Protein AF-A0A9E6AR30-F1 (afdb_monomer)

Foldseek 3Di:
DADDDDPPDDDPDLVVVQVCVLVVNDDDDDPPVSDDPSDDDDDVVNRDHDDDDDDDDDDDDPDDDDPVVVVVVVVVQVVVQVVDPDHDDPPDPPDD

Radius of gyration: 18.06 Å; Cα contacts (8 Å, |Δi|>4): 37; chains: 1; bounding box: 43×30×47 Å

Structure (mmCIF, N/CA/C/O backbone):
data_AF-A0A9E6AR30-F1
#
_entry.id   AF-A0A9E6AR30-F1
#
loop_
_atom_site.group_PDB
_atom_site.id
_atom_site.type_symbol
_atom_site.label_atom_id
_atom_site.label_alt_id
_atom_site.label_comp_id
_atom_site.label_asym_id
_atom_site.label_entity_id
_atom_site.label_seq_id
_atom_site.pdbx_PDB_ins_code
_atom_site.Cartn_x
_atom_site.Cartn_y
_atom_site.Cartn_z
_atom_site.occupancy
_atom_site.B_iso_or_equiv
_atom_site.auth_seq_id
_atom_site.auth_comp_id
_atom_site.auth_asym_id
_atom_site.auth_atom_id
_atom_site.pdbx_PDB_model_num
ATOM 1 N N . MET A 1 1 ? -0.483 -3.060 -27.334 1.00 51.34 1 MET A N 1
ATOM 2 C CA . MET A 1 1 ? 0.494 -4.171 -27.289 1.00 51.34 1 MET A CA 1
ATOM 3 C C . MET A 1 1 ? 0.944 -4.334 -25.849 1.00 51.34 1 MET A C 1
ATOM 5 O O . MET A 1 1 ? 1.284 -3.329 -25.246 1.00 51.34 1 MET A O 1
ATOM 9 N N . GLY A 1 2 ? 0.881 -5.545 -25.291 1.00 72.06 2 GLY A N 1
ATOM 10 C CA . GLY A 1 2 ? 1.302 -5.829 -23.914 1.00 72.06 2 GLY A CA 1
ATOM 11 C C . GLY A 1 2 ? 2.581 -6.661 -23.890 1.00 72.06 2 GLY A C 1
ATOM 12 O O . GLY A 1 2 ? 2.766 -7.541 -24.734 1.00 72.06 2 GLY A O 1
ATOM 13 N N . ARG A 1 3 ? 3.472 -6.376 -22.938 1.00 82.19 3 ARG A N 1
ATOM 14 C CA . ARG A 1 3 ? 4.690 -7.161 -22.710 1.00 82.19 3 ARG A CA 1
ATOM 15 C C . ARG A 1 3 ? 4.308 -8.554 -22.201 1.00 82.19 3 ARG A C 1
ATOM 17 O O . ARG A 1 3 ? 3.484 -8.667 -21.301 1.00 82.19 3 ARG A O 1
ATOM 24 N N . GLN A 1 4 ? 4.898 -9.609 -22.762 1.00 89.50 4 GLN A N 1
ATOM 25 C CA . GLN A 1 4 ? 4.713 -10.966 -22.236 1.00 89.50 4 GLN A CA 1
ATOM 26 C C . GLN A 1 4 ? 5.270 -11.028 -20.809 1.00 89.50 4 GLN A C 1
ATOM 28 O O . GLN A 1 4 ? 6.394 -10.584 -20.565 1.00 89.50 4 GLN A O 1
ATOM 33 N N . TYR A 1 5 ? 4.496 -11.570 -19.872 1.00 89.88 5 TYR A N 1
ATOM 34 C CA . TYR A 1 5 ? 4.891 -11.703 -18.474 1.00 89.88 5 TYR A CA 1
ATOM 35 C C . TYR A 1 5 ? 4.559 -13.096 -17.942 1.00 89.88 5 TYR A C 1
ATOM 37 O O . TYR A 1 5 ? 3.716 -13.813 -18.475 1.00 89.88 5 TYR A O 1
ATOM 45 N N . ARG A 1 6 ? 5.233 -13.467 -16.853 1.00 94.38 6 ARG A N 1
ATOM 46 C CA . ARG A 1 6 ? 4.916 -14.646 -16.045 1.00 94.38 6 ARG A CA 1
ATOM 47 C C . ARG A 1 6 ? 4.855 -14.237 -14.583 1.00 94.38 6 ARG A C 1
ATOM 49 O O . ARG A 1 6 ? 5.551 -13.309 -14.174 1.00 94.38 6 ARG A O 1
ATOM 56 N N . ILE A 1 7 ? 4.093 -14.972 -13.783 1.00 93.25 7 ILE A N 1
ATOM 57 C CA . ILE A 1 7 ? 4.122 -14.802 -12.331 1.00 93.25 7 ILE A CA 1
ATOM 58 C C . ILE A 1 7 ? 5.476 -15.317 -11.830 1.00 93.25 7 ILE A C 1
ATOM 60 O O . ILE A 1 7 ? 5.808 -16.491 -11.99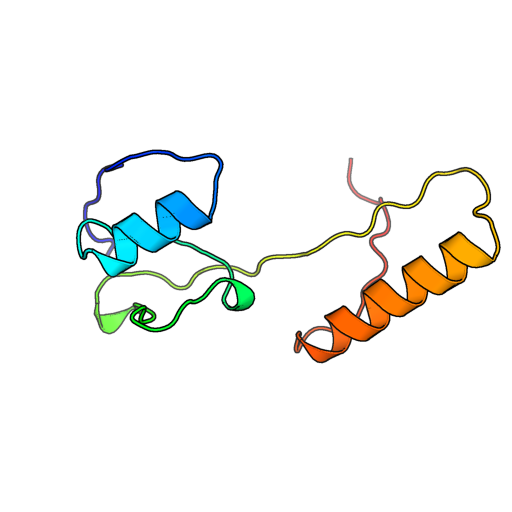9 1.00 93.25 7 ILE A O 1
ATOM 64 N N . ALA A 1 8 ? 6.291 -14.426 -11.262 1.00 91.62 8 ALA A N 1
ATOM 65 C CA . ALA A 1 8 ? 7.570 -14.803 -10.664 1.00 91.62 8 ALA A CA 1
ATOM 6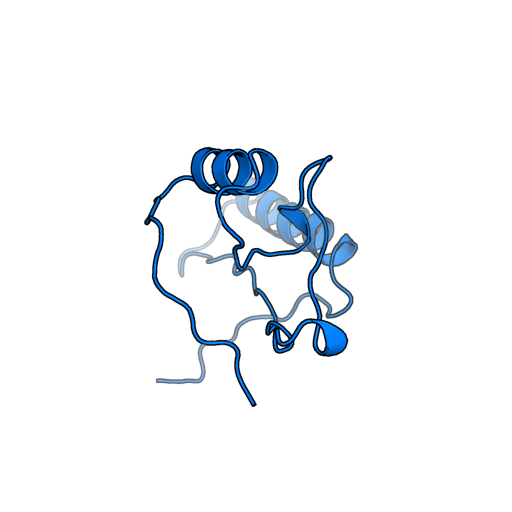6 C C . ALA A 1 8 ? 7.378 -15.453 -9.284 1.00 91.62 8 ALA A C 1
ATOM 68 O O . ALA A 1 8 ? 8.078 -16.408 -8.960 1.00 91.62 8 ALA A O 1
ATOM 69 N N . TYR A 1 9 ? 6.430 -14.936 -8.497 1.00 88.88 9 TYR A N 1
ATOM 70 C CA . TYR A 1 9 ? 6.107 -15.358 -7.134 1.00 88.88 9 TYR A CA 1
ATOM 71 C C . TYR A 1 9 ? 4.784 -14.701 -6.678 1.00 88.88 9 TYR A C 1
ATOM 73 O O . TYR A 1 9 ? 4.387 -13.677 -7.233 1.00 88.88 9 TYR A O 1
ATOM 81 N N . GLN A 1 10 ? 4.116 -15.265 -5.664 1.00 92.69 10 GLN A N 1
ATOM 82 C CA . GLN A 1 10 ? 2.904 -14.719 -5.042 1.00 92.69 10 GLN A CA 1
ATOM 83 C C . GLN A 1 10 ? 3.073 -14.626 -3.519 1.00 92.69 10 GLN A C 1
ATOM 85 O O . GLN A 1 10 ? 3.389 -15.616 -2.861 1.00 92.69 10 GLN A O 1
ATOM 90 N N . ALA A 1 11 ? 2.789 -13.451 -2.950 1.00 90.81 11 ALA A N 1
ATOM 91 C CA . ALA A 1 11 ? 2.849 -13.183 -1.512 1.00 90.81 11 ALA A CA 1
ATOM 92 C C . ALA A 1 11 ? 1.525 -12.621 -0.988 1.00 90.81 11 ALA A C 1
ATOM 94 O O . ALA A 1 11 ? 0.847 -11.866 -1.677 1.00 90.81 11 ALA A O 1
ATOM 95 N N . ARG A 1 12 ? 1.223 -12.898 0.286 1.00 91.81 12 ARG A N 1
ATOM 96 C CA . ARG A 1 12 ? 0.169 -12.209 1.061 1.00 91.81 12 ARG A CA 1
ATOM 97 C C . ARG A 1 12 ? 0.723 -11.123 1.990 1.00 91.81 12 ARG A C 1
ATOM 99 O O . ARG A 1 12 ? 0.071 -10.728 2.947 1.00 91.81 12 ARG A O 1
ATOM 106 N N . ASN A 1 13 ? 1.953 -10.679 1.745 1.00 91.00 13 ASN A N 1
ATOM 107 C CA . ASN A 1 13 ? 2.624 -9.667 2.550 1.00 91.00 13 ASN A CA 1
ATOM 108 C C . ASN A 1 13 ? 3.326 -8.661 1.635 1.00 91.00 13 ASN A C 1
ATOM 110 O O . ASN A 1 13 ? 4.212 -9.025 0.860 1.00 91.00 13 ASN A O 1
ATOM 114 N N . HIS A 1 14 ? 2.956 -7.390 1.781 1.00 91.75 14 HIS A N 1
ATOM 115 C CA . HIS A 1 14 ? 3.519 -6.291 1.009 1.00 91.75 14 HIS A CA 1
ATOM 116 C C . HIS A 1 14 ? 5.038 -6.143 1.189 1.00 91.75 14 HIS A C 1
ATOM 118 O O . HIS A 1 14 ? 5.738 -5.827 0.234 1.00 91.75 14 HIS A O 1
ATOM 124 N N . ALA A 1 15 ? 5.580 -6.424 2.379 1.00 93.50 15 ALA A N 1
ATOM 125 C CA . ALA A 1 15 ? 7.017 -6.332 2.626 1.00 93.50 15 ALA A CA 1
ATOM 126 C C . ALA A 1 15 ? 7.820 -7.294 1.740 1.00 93.50 15 ALA A C 1
ATOM 128 O O . ALA A 1 15 ? 8.861 -6.908 1.219 1.00 93.50 15 ALA A O 1
ATOM 129 N N . VAL A 1 16 ? 7.313 -8.512 1.518 1.00 94.06 16 VAL A N 1
ATOM 130 C CA . VAL A 1 16 ? 7.983 -9.503 0.664 1.00 94.06 16 VAL A CA 1
ATOM 131 C C . VAL A 1 16 ? 7.964 -9.044 -0.792 1.00 94.06 16 VAL A C 1
ATOM 133 O O . VAL A 1 16 ? 9.013 -9.017 -1.427 1.00 94.06 16 VAL A O 1
ATOM 136 N N . ILE A 1 17 ? 6.798 -8.609 -1.288 1.00 94.81 17 ILE A N 1
ATOM 137 C CA . ILE A 1 17 ? 6.647 -8.063 -2.647 1.00 94.81 17 ILE A CA 1
ATOM 138 C C . ILE A 1 17 ? 7.620 -6.895 -2.851 1.00 94.81 17 ILE A C 1
ATOM 140 O O . ILE A 1 17 ? 8.374 -6.869 -3.823 1.00 94.81 17 ILE A O 1
ATOM 144 N N . ALA A 1 18 ? 7.653 -5.964 -1.897 1.00 94.38 18 ALA A N 1
ATOM 145 C CA . ALA A 1 18 ? 8.505 -4.791 -1.960 1.00 94.38 18 ALA A CA 1
ATOM 146 C C . ALA A 1 18 ? 9.998 -5.145 -2.006 1.00 94.38 18 ALA A C 1
ATOM 148 O O . ALA A 1 18 ? 10.731 -4.618 -2.841 1.00 94.38 18 ALA A O 1
ATOM 149 N N . SER A 1 19 ? 10.448 -6.064 -1.149 1.00 94.56 19 SER A N 1
ATOM 150 C CA . SER A 1 19 ? 11.836 -6.532 -1.142 1.00 94.56 19 SER A CA 1
ATOM 151 C C . SER A 1 19 ? 12.231 -7.211 -2.455 1.00 94.56 19 SER A C 1
ATOM 153 O O . SER A 1 19 ? 13.340 -6.988 -2.932 1.00 94.56 19 SER A O 1
ATOM 155 N N . 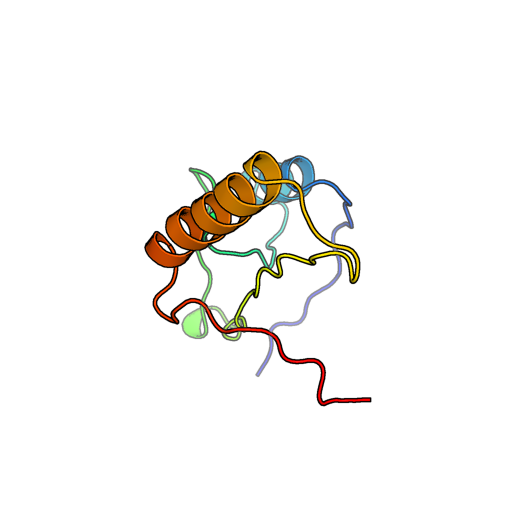THR A 1 20 ? 11.339 -7.990 -3.075 1.00 95.06 20 THR A N 1
ATOM 156 C CA . THR A 1 20 ? 11.596 -8.619 -4.382 1.00 95.06 20 THR A CA 1
ATOM 157 C C . THR A 1 20 ? 11.793 -7.582 -5.491 1.00 95.06 20 THR A C 1
ATOM 159 O O . THR A 1 20 ? 12.690 -7.738 -6.320 1.00 95.06 20 THR A O 1
ATOM 162 N N . VAL A 1 21 ? 10.994 -6.511 -5.490 1.00 95.69 21 VAL A N 1
ATOM 163 C CA . VAL A 1 21 ? 11.120 -5.413 -6.463 1.00 95.69 21 VAL A CA 1
ATOM 164 C C . VAL A 1 21 ? 12.409 -4.625 -6.240 1.00 95.69 21 VAL A C 1
ATOM 166 O O . VAL A 1 21 ? 13.153 -4.400 -7.188 1.00 95.69 21 VAL A O 1
ATOM 169 N N . ILE A 1 22 ? 12.719 -4.262 -4.990 1.00 96.19 22 ILE A N 1
ATOM 170 C CA . ILE A 1 22 ? 13.952 -3.532 -4.643 1.00 96.19 22 ILE A CA 1
ATOM 171 C C . ILE A 1 22 ? 15.204 -4.345 -5.008 1.00 96.19 22 ILE A C 1
ATOM 173 O O . ILE A 1 22 ? 16.193 -3.782 -5.466 1.00 96.19 22 ILE A O 1
ATOM 177 N N . ALA A 1 23 ? 15.157 -5.671 -4.866 1.00 95.69 23 ALA A N 1
ATOM 178 C CA . ALA A 1 23 ? 16.238 -6.563 -5.282 1.00 95.69 23 ALA A CA 1
ATOM 179 C C . ALA A 1 23 ? 16.374 -6.710 -6.815 1.00 95.69 23 ALA A C 1
ATOM 181 O O . ALA A 1 23 ? 17.254 -7.432 -7.278 1.00 95.69 23 ALA A O 1
ATOM 182 N N . GLY A 1 24 ? 15.505 -6.074 -7.610 1.00 94.81 24 GLY A N 1
ATOM 183 C CA . GLY A 1 24 ? 15.525 -6.148 -9.073 1.00 94.81 24 GLY A CA 1
ATOM 184 C C . GLY A 1 24 ? 15.058 -7.492 -9.640 1.00 94.81 24 GLY A C 1
ATOM 1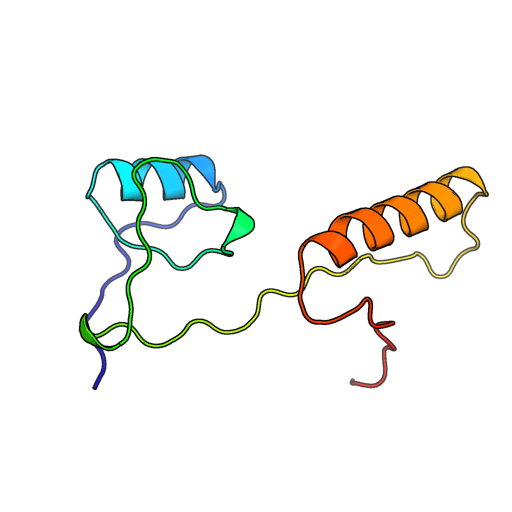85 O O . GLY A 1 24 ? 15.328 -7.795 -10.799 1.00 94.81 24 GLY A O 1
ATOM 186 N N . LEU A 1 25 ? 14.370 -8.314 -8.840 1.00 95.25 25 LEU A N 1
ATOM 187 C CA . LEU A 1 25 ? 13.961 -9.667 -9.236 1.00 95.25 25 LEU A CA 1
ATOM 188 C C . LEU A 1 25 ? 12.622 -9.694 -9.986 1.00 95.25 25 LEU A C 1
ATOM 190 O O . LEU A 1 25 ? 12.354 -10.639 -10.730 1.00 95.25 25 LEU A O 1
ATOM 194 N N . ALA A 1 26 ? 11.762 -8.698 -9.762 1.00 95.12 26 ALA A N 1
ATOM 195 C CA . ALA A 1 26 ? 10.434 -8.614 -10.361 1.00 95.12 26 ALA A CA 1
ATOM 196 C C . ALA A 1 26 ? 9.913 -7.168 -10.407 1.00 95.12 26 ALA A C 1
ATOM 198 O O . ALA A 1 26 ? 10.479 -6.261 -9.801 1.00 95.12 26 ALA A O 1
ATOM 199 N N . VAL A 1 27 ? 8.787 -6.988 -11.095 1.00 94.31 27 VAL A N 1
ATOM 200 C CA . VAL A 1 27 ? 7.953 -5.778 -11.071 1.00 94.31 27 VAL A CA 1
ATOM 201 C C . VAL A 1 27 ? 6.581 -6.146 -10.500 1.00 94.31 27 VAL A C 1
ATOM 203 O O . VAL A 1 27 ? 6.194 -7.315 -10.547 1.00 94.31 27 VAL A O 1
ATOM 2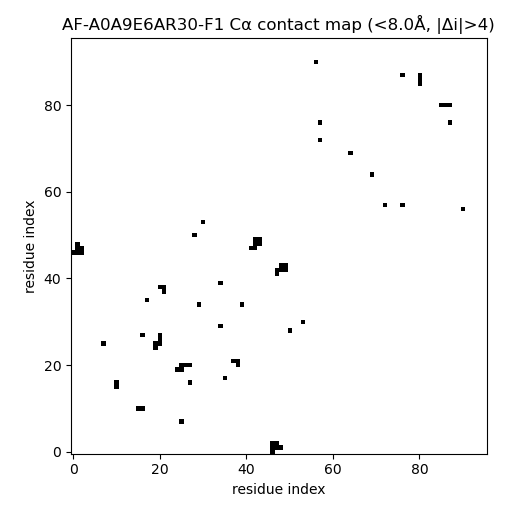06 N N . THR A 1 28 ? 5.844 -5.180 -9.953 1.00 94.50 28 THR A N 1
ATOM 207 C CA . THR A 1 28 ? 4.527 -5.415 -9.339 1.00 94.50 28 THR A CA 1
ATOM 208 C C . THR A 1 28 ? 3.570 -4.264 -9.631 1.00 94.50 28 THR A C 1
ATOM 210 O O . THR A 1 28 ? 4.012 -3.143 -9.871 1.00 94.50 28 THR A O 1
ATOM 213 N N . ALA A 1 29 ? 2.268 -4.532 -9.542 1.00 92.62 29 ALA A N 1
ATOM 214 C CA . ALA A 1 29 ? 1.247 -3.501 -9.385 1.00 92.62 29 ALA A CA 1
ATOM 215 C C . ALA A 1 29 ? 0.974 -3.297 -7.886 1.00 92.62 29 ALA A C 1
ATOM 217 O O . ALA A 1 29 ? 0.749 -4.275 -7.171 1.00 92.62 29 ALA A O 1
ATOM 218 N N . ILE A 1 30 ? 1.032 -2.053 -7.413 1.00 91.50 30 ILE A N 1
ATOM 219 C CA . ILE A 1 30 ? 0.700 -1.635 -6.041 1.00 91.50 30 ILE A CA 1
ATOM 220 C C . ILE A 1 30 ? 0.107 -0.224 -6.071 1.00 91.50 30 ILE A C 1
ATOM 222 O O . ILE A 1 30 ? 0.355 0.524 -7.014 1.00 91.50 30 ILE A O 1
ATOM 226 N N . ALA A 1 31 ? -0.640 0.145 -5.029 1.00 89.56 31 ALA A N 1
ATOM 227 C CA . ALA A 1 31 ? -1.049 1.530 -4.820 1.00 89.56 31 ALA A CA 1
ATOM 228 C C . ALA A 1 31 ? 0.178 2.431 -4.605 1.00 89.56 31 ALA A C 1
ATOM 230 O O . ALA A 1 31 ? 1.173 2.005 -4.013 1.00 89.56 31 ALA A O 1
ATOM 231 N N . GLU A 1 32 ? 0.087 3.689 -5.037 1.00 87.12 32 GLU A N 1
ATOM 232 C CA . GLU A 1 32 ? 1.187 4.658 -4.951 1.00 87.12 32 GLU A CA 1
ATOM 233 C C . GLU A 1 32 ? 1.662 4.886 -3.507 1.00 87.12 32 GLU A C 1
ATOM 235 O O . GLU A 1 32 ? 2.862 4.954 -3.246 1.00 87.12 32 GLU A O 1
ATOM 240 N N . SER A 1 33 ? 0.736 4.868 -2.542 1.00 86.62 33 SER A N 1
ATOM 241 C CA . SER A 1 33 ? 1.035 4.946 -1.104 1.00 86.62 33 SER A CA 1
ATOM 242 C C . SER A 1 33 ? 1.908 3.794 -0.581 1.00 86.62 33 SER A C 1
ATOM 244 O O . SER A 1 33 ? 2.473 3.889 0.508 1.00 86.62 33 SER A O 1
ATOM 246 N N . GLY A 1 34 ? 2.035 2.703 -1.342 1.00 89.56 34 GLY A N 1
ATOM 247 C CA . GLY A 1 34 ? 2.894 1.560 -1.039 1.00 89.56 34 GLY A CA 1
ATOM 248 C C . GLY A 1 34 ? 4.328 1.681 -1.563 1.00 89.56 34 GLY A C 1
ATOM 249 O O . GLY A 1 34 ? 5.152 0.817 -1.247 1.00 89.56 34 GLY A O 1
ATOM 250 N N . LEU A 1 35 ? 4.657 2.712 -2.351 1.00 91.62 35 LEU A N 1
ATOM 251 C CA . LEU A 1 35 ? 6.002 2.880 -2.900 1.00 91.62 35 LEU A CA 1
ATOM 252 C C . LEU A 1 35 ? 7.042 3.044 -1.788 1.00 91.62 35 LEU A C 1
ATOM 254 O O . LEU A 1 35 ? 6.851 3.756 -0.802 1.00 91.62 35 LEU A O 1
ATOM 258 N N . ARG A 1 36 ? 8.182 2.373 -1.961 1.00 93.44 36 ARG A N 1
ATOM 259 C CA . ARG A 1 36 ? 9.327 2.463 -1.050 1.00 93.44 36 ARG A CA 1
ATOM 260 C C . ARG A 1 36 ? 10.523 3.103 -1.749 1.00 93.44 36 ARG A C 1
ATOM 262 O O . ARG A 1 36 ? 10.660 2.951 -2.964 1.00 93.44 36 ARG A O 1
ATOM 269 N N . PRO A 1 37 ? 11.435 3.750 -1.001 1.00 94.12 37 PRO A N 1
ATOM 270 C CA . PRO A 1 37 ? 12.702 4.207 -1.557 1.00 94.12 37 PRO A CA 1
ATOM 271 C C . PRO A 1 37 ? 13.425 3.087 -2.318 1.00 94.12 37 PRO A C 1
ATOM 273 O O . PRO A 1 37 ? 13.487 1.949 -1.851 1.00 94.12 37 PRO A O 1
ATOM 276 N N . GLY A 1 38 ? 13.952 3.414 -3.498 1.00 93.19 38 GLY A N 1
ATOM 277 C CA . GLY A 1 38 ? 14.582 2.452 -4.410 1.00 93.19 38 GLY A CA 1
ATOM 278 C C . GLY A 1 38 ? 13.628 1.816 -5.427 1.00 93.19 38 GLY A C 1
ATOM 279 O O . GLY A 1 38 ? 14.093 1.164 -6.357 1.00 93.19 38 GLY A O 1
ATOM 280 N N . MET A 1 39 ? 12.316 2.026 -5.300 1.00 95.56 39 MET A N 1
ATOM 281 C CA . MET A 1 39 ? 11.353 1.696 -6.352 1.00 95.56 39 MET A CA 1
ATOM 282 C C . MET A 1 39 ? 11.208 2.844 -7.351 1.00 95.56 39 MET A C 1
ATOM 284 O O . MET A 1 39 ? 11.468 4.004 -7.031 1.00 95.56 39 MET A O 1
ATOM 288 N N . ARG A 1 40 ? 10.735 2.517 -8.556 1.00 93.88 40 ARG A N 1
ATOM 289 C CA . ARG A 1 40 ? 10.295 3.490 -9.559 1.00 93.88 40 ARG A CA 1
ATOM 290 C C . ARG A 1 40 ? 9.021 3.006 -10.241 1.00 93.88 40 ARG A C 1
ATOM 292 O O . ARG A 1 40 ? 8.826 1.799 -10.388 1.00 93.88 40 ARG 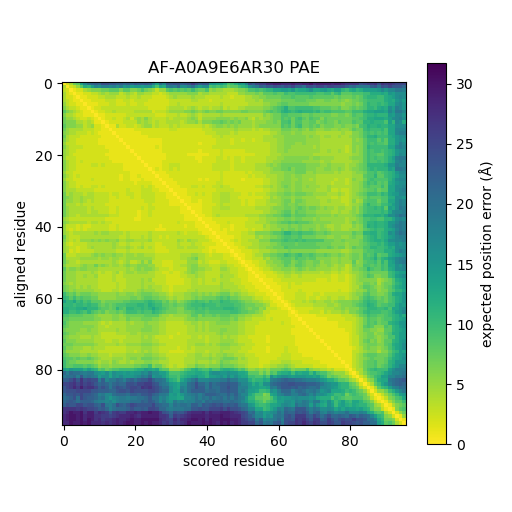A O 1
ATOM 299 N N . THR A 1 41 ? 8.205 3.945 -10.698 1.00 93.31 41 THR A N 1
ATOM 300 C CA . THR A 1 41 ? 7.014 3.662 -11.504 1.00 93.31 41 THR A CA 1
ATOM 301 C C . THR A 1 41 ? 7.413 3.304 -12.938 1.00 93.31 41 THR A C 1
ATOM 303 O O . THR A 1 41 ? 8.396 3.836 -13.460 1.00 93.31 41 THR A O 1
ATOM 306 N N . LEU A 1 42 ? 6.666 2.381 -13.551 1.00 93.25 42 LEU A N 1
ATOM 307 C CA . LEU A 1 42 ? 6.806 1.973 -14.952 1.00 93.25 42 LEU A CA 1
ATOM 308 C C . LEU A 1 42 ? 5.565 2.418 -15.726 1.00 93.25 42 LEU A C 1
ATOM 310 O O . LEU A 1 42 ? 4.463 2.322 -15.189 1.00 93.25 42 LEU A O 1
ATOM 314 N N . GLY A 1 43 ? 5.738 2.872 -16.968 1.00 90.69 43 GLY A N 1
ATOM 315 C CA . GLY A 1 43 ? 4.643 3.426 -17.774 1.00 90.69 43 GLY A CA 1
ATOM 316 C C . GLY A 1 43 ? 4.499 2.834 -19.183 1.00 90.69 43 GLY A C 1
ATOM 317 O O . GLY A 1 43 ? 5.221 1.895 -19.547 1.00 90.69 43 GLY A O 1
ATOM 318 N N . PRO A 1 44 ? 3.590 3.406 -19.999 1.00 89.44 44 PRO A N 1
ATOM 319 C CA . PRO A 1 44 ? 3.292 2.942 -21.359 1.00 89.44 44 PRO A CA 1
ATOM 320 C C . PRO A 1 44 ? 4.508 2.872 -22.282 1.00 89.44 44 PRO A C 1
ATOM 322 O O . PRO A 1 44 ? 4.637 1.911 -23.042 1.00 89.44 44 PRO A O 1
ATOM 325 N N . ASP A 1 45 ? 5.442 3.818 -22.153 1.00 90.00 45 ASP A N 1
ATOM 326 C CA . ASP A 1 45 ? 6.689 3.858 -22.932 1.00 90.00 45 ASP A CA 1
ATOM 327 C C . ASP A 1 45 ? 7.591 2.637 -22.683 1.00 90.00 45 ASP A C 1
ATOM 329 O O . ASP A 1 45 ? 8.416 2.267 -23.517 1.00 90.00 45 ASP A O 1
ATOM 333 N N . GLU A 1 46 ? 7.408 1.960 -21.547 1.00 90.88 46 GLU A N 1
ATOM 334 C CA . GLU A 1 46 ? 8.140 0.751 -21.159 1.00 90.88 46 GLU A CA 1
ATOM 335 C C . GLU A 1 46 ? 7.340 -0.542 -21.419 1.00 90.88 46 GLU A C 1
ATOM 337 O O . GLU A 1 46 ? 7.777 -1.649 -21.066 1.00 90.88 46 GLU A O 1
ATOM 342 N N . GLY A 1 47 ? 6.173 -0.412 -22.058 1.00 90.75 47 GLY A N 1
ATOM 343 C CA . GLY A 1 47 ? 5.266 -1.507 -22.393 1.00 90.75 47 GLY A CA 1
ATOM 344 C C . GLY A 1 47 ? 4.338 -1.936 -21.253 1.00 90.75 47 GLY A C 1
ATOM 345 O O . GLY A 1 47 ? 3.791 -3.042 -21.319 1.00 90.75 47 GLY A O 1
ATOM 346 N N . PHE A 1 48 ? 4.168 -1.097 -20.223 1.00 90.50 48 PHE A N 1
ATOM 3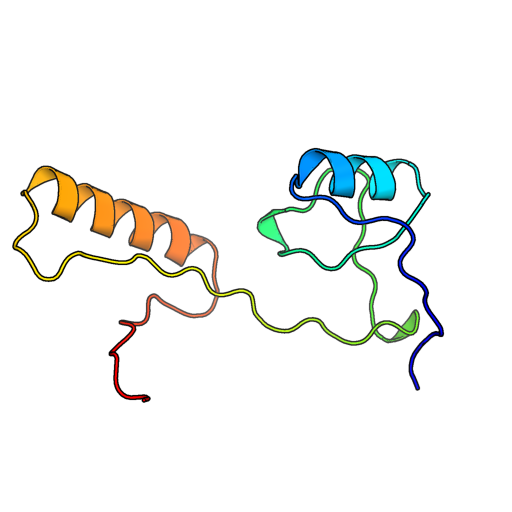47 C CA . PHE A 1 48 ? 3.247 -1.325 -19.107 1.00 90.50 48 PHE A CA 1
ATOM 348 C C . PHE A 1 48 ? 2.037 -0.395 -19.225 1.00 90.50 48 PHE A C 1
ATOM 350 O O . PHE A 1 48 ? 2.191 0.814 -19.340 1.00 90.50 48 PHE A O 1
ATOM 357 N N . GLY A 1 49 ? 0.828 -0.958 -19.223 1.00 87.94 49 GLY A N 1
ATOM 358 C CA . GLY A 1 49 ? -0.395 -0.153 -19.230 1.00 87.94 49 GLY A CA 1
ATOM 359 C C . GLY A 1 49 ? -0.567 0.643 -17.935 1.00 87.94 49 GLY A C 1
ATOM 360 O O . GLY A 1 49 ? 0.044 0.316 -16.916 1.00 87.94 49 GLY A O 1
ATOM 361 N N . GLU A 1 50 ? -1.420 1.664 -17.976 1.00 87.00 50 GLU A N 1
ATOM 362 C CA . GLU A 1 50 ? -1.803 2.396 -16.769 1.00 87.00 50 GLU A CA 1
ATOM 363 C C . GLU A 1 50 ? -2.557 1.486 -15.795 1.00 87.00 50 GLU A C 1
ATOM 365 O O . GLU A 1 50 ? -3.361 0.636 -16.195 1.00 87.00 50 GLU A O 1
ATOM 370 N N . LEU A 1 51 ? -2.272 1.657 -14.504 1.00 88.12 51 LEU A N 1
ATOM 371 C CA . LEU A 1 51 ? -3.004 0.984 -13.440 1.00 88.12 51 LEU A CA 1
ATOM 372 C C . LEU A 1 51 ? -4.289 1.762 -13.139 1.00 88.12 51 LEU A C 1
ATOM 374 O O . LEU A 1 51 ? -4.307 2.989 -13.190 1.00 88.12 51 LEU A O 1
ATOM 378 N N . GLY A 1 52 ? -5.359 1.035 -12.815 1.00 87.88 52 GLY A N 1
ATOM 379 C CA . GLY A 1 52 ? -6.607 1.638 -12.347 1.00 87.88 52 GLY A CA 1
ATOM 380 C C . GLY A 1 52 ? -6.481 2.256 -10.951 1.00 87.88 52 GLY A C 1
ATOM 381 O O . GLY A 1 52 ? -5.426 2.216 -10.314 1.00 87.88 52 GLY A O 1
ATOM 382 N N . THR A 1 53 ? -7.587 2.802 -10.451 1.00 86.19 53 THR A N 1
ATOM 383 C CA . THR A 1 53 ? -7.662 3.343 -9.091 1.00 86.19 53 THR A CA 1
ATOM 384 C C . THR A 1 53 ? -7.690 2.227 -8.046 1.00 86.19 53 THR A C 1
ATOM 386 O O . THR A 1 53 ? -8.131 1.108 -8.305 1.00 86.19 53 THR A O 1
ATOM 389 N N . SER A 1 54 ? -7.176 2.526 -6.852 1.00 84.19 54 SER A N 1
ATOM 390 C CA . SER A 1 54 ? -7.286 1.659 -5.676 1.00 84.19 54 SER A CA 1
ATOM 391 C C . SER A 1 54 ? -8.160 2.350 -4.643 1.00 84.19 54 SER A C 1
ATOM 393 O O . SER A 1 54 ? -7.734 3.331 -4.035 1.00 84.19 54 SER A O 1
ATOM 395 N N . ASP A 1 55 ? -9.366 1.830 -4.454 1.00 85.81 55 ASP A N 1
ATOM 396 C CA . ASP A 1 55 ? -10.342 2.401 -3.533 1.00 85.81 55 ASP A CA 1
ATOM 397 C C . ASP A 1 55 ? -10.206 1.785 -2.136 1.00 85.81 55 ASP A C 1
ATOM 399 O O . ASP A 1 55 ? -9.974 0.583 -1.976 1.00 85.81 55 ASP A O 1
ATOM 403 N N . ILE A 1 56 ? -10.350 2.622 -1.107 1.00 85.94 56 ILE A N 1
ATOM 404 C CA . ILE A 1 56 ? -10.356 2.201 0.297 1.00 85.94 56 ILE A CA 1
ATOM 405 C C . ILE A 1 56 ? -11.763 2.408 0.841 1.00 85.94 56 ILE A C 1
ATOM 407 O O . ILE A 1 56 ? -12.281 3.523 0.821 1.00 85.94 56 ILE A O 1
ATOM 411 N N . LEU A 1 57 ? -12.358 1.338 1.368 1.00 88.62 57 LEU A N 1
ATOM 412 C CA . LEU A 1 57 ? -13.698 1.371 1.940 1.00 88.62 57 LEU A CA 1
ATOM 413 C C . LEU A 1 57 ? -13.654 1.204 3.460 1.00 88.62 57 LEU A C 1
ATOM 415 O O . LEU A 1 57 ? -13.026 0.281 3.981 1.00 88.62 57 LEU A O 1
ATOM 419 N N . LEU A 1 58 ? -14.376 2.076 4.165 1.00 89.75 58 LEU A N 1
ATOM 420 C CA . LEU A 1 58 ? -14.626 1.943 5.595 1.00 89.75 58 LEU A CA 1
ATOM 421 C C . LEU A 1 58 ? -16.025 1.365 5.822 1.00 89.75 58 LEU A C 1
ATOM 423 O O . LEU A 1 58 ? -17.026 2.072 5.717 1.00 89.75 58 LEU A O 1
ATOM 427 N N . LEU A 1 59 ? -16.084 0.077 6.157 1.00 90.81 59 LEU A N 1
ATOM 428 C CA . LEU A 1 59 ? -17.338 -0.606 6.462 1.00 90.81 59 LEU A CA 1
ATOM 429 C C . LEU A 1 59 ? -17.819 -0.240 7.868 1.00 90.81 59 LEU A C 1
ATOM 431 O O . LEU A 1 59 ? -17.089 -0.394 8.850 1.00 90.81 59 LEU A O 1
ATOM 435 N N . LYS A 1 60 ? -19.067 0.220 7.960 1.00 88.00 60 LYS A N 1
ATOM 436 C CA . LYS A 1 60 ? -19.750 0.493 9.227 1.00 88.00 60 LYS A CA 1
ATOM 437 C C . LYS A 1 60 ? -20.800 -0.592 9.480 1.00 88.00 60 LYS A C 1
ATOM 439 O O . LYS A 1 60 ? -21.453 -1.027 8.533 1.00 88.00 60 LYS A O 1
ATOM 444 N N . PRO A 1 61 ? -20.965 -1.052 10.730 1.00 89.44 61 PRO A N 1
ATOM 445 C CA . PRO A 1 61 ?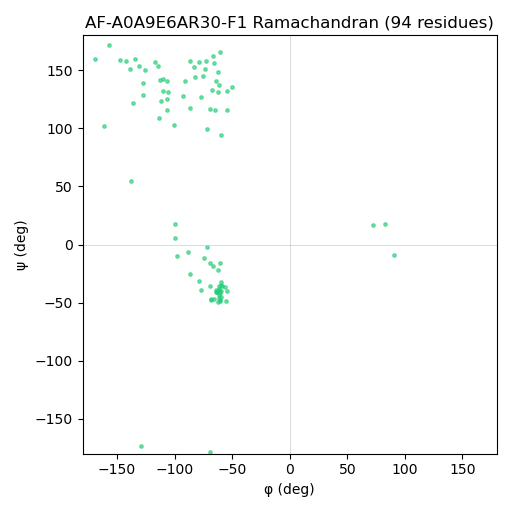 -22.023 -1.994 11.056 1.00 89.44 61 PRO A CA 1
ATOM 446 C C . PRO A 1 61 ? -23.395 -1.336 10.867 1.00 89.44 61 PRO A C 1
ATOM 448 O O . PRO A 1 61 ? -23.534 -0.121 10.980 1.00 89.44 61 PRO A O 1
ATOM 451 N N . GLN A 1 62 ? -24.424 -2.154 10.643 1.00 88.88 62 GLN A N 1
ATOM 452 C CA . GLN A 1 62 ? -25.814 -1.678 10.578 1.00 88.88 62 GLN A CA 1
ATOM 453 C C . GLN A 1 62 ? -26.348 -1.214 11.946 1.00 88.88 62 GLN A C 1
ATOM 455 O O . GLN A 1 62 ? -27.375 -0.548 12.032 1.00 88.88 62 GLN A O 1
ATOM 460 N N . THR A 1 63 ? -25.663 -1.577 13.031 1.00 93.00 63 THR A N 1
ATOM 461 C CA . THR A 1 63 ? -25.979 -1.137 14.390 1.00 93.00 63 THR A CA 1
ATOM 462 C C . THR A 1 63 ? -25.372 0.231 14.685 1.00 93.00 63 THR A C 1
ATOM 464 O O . THR A 1 63 ? -24.305 0.561 14.167 1.00 93.00 63 THR A O 1
ATOM 467 N N . ALA A 1 64 ? -25.992 0.981 15.599 1.00 91.44 64 ALA A N 1
ATOM 468 C CA . ALA A 1 64 ? -25.449 2.252 16.069 1.00 91.44 64 ALA A CA 1
ATOM 469 C C . ALA A 1 64 ? -24.012 2.093 16.595 1.00 91.44 64 ALA A C 1
ATOM 471 O O . ALA A 1 64 ? -23.710 1.185 17.376 1.00 91.44 64 ALA A O 1
ATOM 472 N N . LEU A 1 65 ? -23.132 2.988 16.151 1.00 93.31 65 LEU A N 1
ATOM 473 C CA . LEU A 1 65 ? -21.769 3.093 16.651 1.00 93.31 65 LEU A CA 1
ATOM 474 C C . LEU A 1 65 ? -21.756 3.830 17.996 1.00 93.31 65 LEU A C 1
ATOM 476 O O . LEU A 1 65 ? -22.661 4.593 18.327 1.00 93.31 65 LEU A O 1
ATOM 480 N N . SER A 1 66 ? -20.707 3.608 18.788 1.00 96.25 66 SER A N 1
ATOM 481 C CA . SER A 1 66 ? -20.426 4.483 19.926 1.00 96.25 66 SER A CA 1
ATOM 482 C C . SER A 1 66 ? -19.897 5.832 19.435 1.00 96.25 66 SER A C 1
ATOM 484 O O . SER A 1 66 ? -19.297 5.913 18.362 1.00 96.25 66 SER A O 1
ATOM 486 N N . SER A 1 67 ? -20.021 6.877 20.255 1.00 96.38 67 SER A N 1
ATOM 487 C CA . SER A 1 67 ? -19.486 8.208 19.930 1.00 96.38 67 SER A CA 1
ATOM 488 C C . SER A 1 67 ? -17.991 8.181 19.584 1.00 96.38 67 SER A C 1
ATOM 490 O O . SER A 1 67 ? -17.551 8.827 18.638 1.00 96.38 67 SER A O 1
ATOM 492 N N . ALA A 1 68 ? -17.200 7.380 20.302 1.00 97.25 68 ALA A N 1
ATOM 493 C CA . ALA A 1 68 ? -15.778 7.207 20.017 1.00 97.25 68 ALA A CA 1
ATOM 494 C C . ALA A 1 68 ? -15.526 6.554 18.646 1.00 97.25 68 ALA A C 1
ATOM 496 O O . ALA A 1 68 ? -14.629 6.977 17.918 1.00 97.25 68 ALA A O 1
ATOM 497 N N . ALA A 1 69 ? -16.319 5.543 18.278 1.00 95.62 69 ALA A N 1
ATOM 498 C CA . ALA A 1 69 ? -16.196 4.880 16.983 1.00 95.62 69 ALA A CA 1
ATOM 499 C C . ALA A 1 69 ? -16.632 5.794 15.825 1.00 95.62 69 ALA A C 1
ATOM 501 O O . ALA A 1 69 ? -16.007 5.770 14.766 1.00 95.62 69 ALA A O 1
ATOM 502 N N . GLU A 1 70 ? -17.647 6.637 16.027 1.00 94.88 70 GLU A N 1
ATOM 503 C CA . GLU A 1 70 ? -18.050 7.649 15.046 1.00 94.88 70 GLU A CA 1
ATOM 504 C C . GLU A 1 70 ? -16.930 8.659 14.789 1.00 94.88 70 GLU A C 1
ATOM 506 O O . GLU A 1 70 ? -16.546 8.856 13.634 1.00 94.88 70 GLU A O 1
ATOM 511 N N . ILE A 1 71 ? -16.346 9.217 15.854 1.00 96.19 71 ILE A N 1
ATOM 512 C CA . ILE A 1 71 ? -15.229 10.168 15.763 1.00 96.19 71 ILE A CA 1
ATOM 513 C C . ILE A 1 71 ? -14.030 9.531 15.056 1.00 96.19 71 ILE A C 1
ATOM 515 O O . ILE A 1 71 ? -13.452 10.139 14.157 1.00 96.19 71 ILE A O 1
ATOM 519 N N . LEU A 1 72 ? -13.675 8.291 15.412 1.00 95.44 72 LEU A N 1
ATOM 520 C CA . LEU A 1 72 ? -12.593 7.570 14.743 1.00 95.44 72 LEU A CA 1
ATOM 521 C C . LEU A 1 72 ? -12.895 7.361 13.256 1.00 95.44 72 LEU A C 1
ATOM 523 O O . LEU A 1 72 ? -12.017 7.562 12.422 1.00 95.44 72 LEU A O 1
ATOM 527 N N . SER A 1 73 ? -14.131 6.982 12.918 1.00 93.88 73 SER A N 1
ATOM 528 C CA . SER A 1 73 ? -14.526 6.780 11.524 1.00 93.88 73 SER A CA 1
ATOM 529 C C . SER A 1 73 ? -14.378 8.060 10.703 1.00 93.88 73 SER A C 1
ATOM 531 O O . SER A 1 73 ? -13.847 8.013 9.597 1.00 93.88 73 SER A O 1
ATOM 533 N N . GLN A 1 74 ? -14.774 9.203 11.271 1.00 91.62 74 GLN A N 1
ATOM 534 C CA . GLN A 1 74 ? -14.636 10.500 10.624 1.00 91.62 74 GLN A CA 1
ATOM 535 C C . GLN A 1 74 ? -13.162 10.871 10.454 1.00 91.62 74 GLN A C 1
ATOM 537 O O . GLN A 1 74 ? -12.736 11.201 9.353 1.00 91.62 74 GLN A O 1
ATOM 542 N N . HIS A 1 75 ? -12.359 10.706 11.507 1.00 92.88 75 HIS A N 1
ATOM 543 C CA . HIS A 1 75 ? -10.927 10.987 11.464 1.00 92.88 75 HIS A CA 1
ATOM 544 C C . HIS A 1 75 ? -10.189 10.145 10.408 1.00 92.88 75 HIS A C 1
ATOM 546 O O . HIS A 1 75 ? -9.300 10.654 9.722 1.00 92.88 75 HIS A O 1
ATOM 552 N N . ILE A 1 76 ? -10.536 8.858 10.264 1.00 92.00 76 ILE A N 1
ATOM 553 C CA . ILE A 1 76 ? -9.977 7.984 9.220 1.00 92.00 76 ILE A CA 1
ATOM 554 C C . ILE A 1 76 ? -10.313 8.539 7.832 1.00 92.00 76 ILE A C 1
ATOM 556 O O . ILE A 1 76 ? -9.413 8.674 7.004 1.00 92.00 76 ILE A O 1
ATOM 560 N N . CYS A 1 77 ? -11.580 8.888 7.590 1.00 89.19 77 CYS A N 1
ATOM 561 C CA . CYS A 1 77 ? -12.010 9.459 6.316 1.00 89.19 77 CYS A CA 1
ATOM 562 C C . CYS A 1 77 ? -11.283 10.775 6.009 1.00 89.19 77 CYS A C 1
ATOM 564 O O . CYS A 1 77 ? -10.738 10.917 4.918 1.00 89.19 77 CYS A O 1
ATOM 566 N N . ASP A 1 78 ? -11.207 11.697 6.969 1.00 88.12 78 ASP A N 1
ATOM 567 C CA . ASP A 1 78 ? -10.561 13.004 6.790 1.00 88.12 78 ASP A CA 1
ATOM 568 C C . ASP A 1 78 ? -9.056 12.860 6.493 1.00 88.12 78 ASP A C 1
ATOM 570 O O . ASP A 1 78 ? -8.509 13.517 5.601 1.00 88.12 78 ASP A O 1
ATOM 574 N N . SER A 1 79 ? -8.386 11.940 7.196 1.00 86.69 79 SER A N 1
ATOM 575 C CA . SER A 1 79 ? -6.961 11.654 6.990 1.00 86.69 79 SER A CA 1
ATOM 576 C C . SER A 1 79 ? -6.689 11.089 5.593 1.00 86.69 79 SER A C 1
ATOM 578 O O . SER A 1 79 ? -5.694 11.447 4.965 1.00 86.69 79 SER A O 1
ATOM 580 N N . LEU A 1 80 ? -7.574 10.223 5.089 1.00 84.19 80 LEU A N 1
ATOM 581 C CA . LEU A 1 80 ? -7.443 9.614 3.763 1.00 84.19 80 LEU A CA 1
ATOM 582 C C . LEU A 1 80 ? -7.862 10.562 2.632 1.00 84.19 80 LEU A C 1
ATOM 584 O O . LEU A 1 80 ? -7.256 10.522 1.565 1.00 84.19 80 LEU A O 1
ATOM 588 N N . ALA A 1 81 ? -8.825 11.458 2.862 1.00 76.06 81 ALA A N 1
ATOM 589 C CA . ALA A 1 81 ? -9.232 12.477 1.889 1.00 76.06 81 ALA A CA 1
ATOM 590 C C . ALA A 1 81 ? -8.083 13.414 1.508 1.00 76.06 81 ALA A C 1
ATOM 592 O O . ALA A 1 81 ? -7.989 13.865 0.372 1.00 76.06 81 ALA A O 1
ATOM 593 N N . THR A 1 82 ? -7.172 13.666 2.448 1.00 63.03 82 THR A N 1
ATOM 594 C CA . THR A 1 82 ? -5.973 14.480 2.208 1.00 63.03 82 THR A CA 1
ATOM 595 C C . THR A 1 82 ? -4.999 13.808 1.223 1.00 63.03 82 THR A C 1
ATOM 597 O O . THR A 1 82 ? -4.153 14.481 0.640 1.00 63.03 82 THR A O 1
ATOM 600 N N . LEU A 1 83 ? -5.116 12.490 1.008 1.00 64.25 83 LEU A N 1
ATOM 601 C CA . LEU A 1 83 ? -4.219 11.699 0.159 1.00 64.25 83 LEU A CA 1
ATOM 602 C C . LEU A 1 83 ? -4.756 11.454 -1.265 1.00 64.25 83 LEU A C 1
ATOM 604 O O . LEU A 1 83 ? -4.002 10.958 -2.098 1.00 64.25 83 LEU A O 1
ATOM 608 N N . GLY A 1 84 ? -6.025 11.769 -1.560 1.00 57.59 84 GLY A N 1
ATOM 609 C CA . GLY A 1 84 ? -6.674 11.450 -2.838 1.00 57.59 84 GLY A CA 1
ATOM 610 C C . GLY A 1 84 ? -7.327 12.660 -3.512 1.00 57.59 84 GLY A C 1
ATOM 611 O O . GLY A 1 84 ? -7.976 13.473 -2.867 1.00 57.59 84 GLY A O 1
ATOM 612 N N . THR A 1 85 ? -7.194 12.772 -4.837 1.00 52.25 85 THR A N 1
ATOM 613 C CA . THR A 1 85 ? -7.825 13.837 -5.650 1.00 52.25 85 THR A CA 1
ATOM 614 C C . THR A 1 85 ? -9.339 13.636 -5.837 1.00 52.25 85 THR A C 1
ATOM 616 O O . THR A 1 85 ? -10.037 14.558 -6.252 1.00 52.25 85 THR A O 1
ATOM 619 N N . ASN A 1 86 ? -9.871 12.464 -5.478 1.00 53.66 86 ASN A N 1
ATOM 620 C CA . ASN A 1 86 ? -11.301 12.165 -5.494 1.00 53.66 86 ASN A CA 1
ATOM 621 C C . ASN A 1 86 ? -11.808 12.127 -4.046 1.00 53.66 86 ASN A C 1
ATOM 623 O O . ASN A 1 86 ? -11.343 11.319 -3.245 1.00 53.66 86 ASN A O 1
ATOM 627 N N . GLY A 1 87 ? -12.701 13.058 -3.700 1.00 54.25 87 GLY A N 1
ATOM 628 C CA . GLY A 1 87 ? -13.196 13.250 -2.335 1.00 54.25 87 GLY A CA 1
ATOM 629 C C . GLY A 1 87 ? -13.909 12.026 -1.750 1.00 54.25 87 GLY A C 1
ATOM 630 O O . GLY A 1 87 ? -14.285 11.100 -2.464 1.00 54.25 87 GLY A O 1
ATOM 631 N N . ILE A 1 88 ? -14.116 12.045 -0.428 1.00 58.66 88 ILE A N 1
ATOM 632 C CA . ILE A 1 88 ? -14.842 10.998 0.306 1.00 58.66 88 ILE A CA 1
ATOM 633 C C . ILE A 1 88 ? -16.224 10.814 -0.325 1.00 58.66 88 ILE A C 1
ATOM 635 O O . ILE A 1 88 ? -17.065 11.713 -0.270 1.00 58.66 88 ILE A O 1
ATOM 639 N N . GLN A 1 89 ? -16.472 9.636 -0.890 1.00 60.16 89 GLN A N 1
ATOM 640 C CA . GLN A 1 89 ? -17.778 9.262 -1.411 1.00 60.16 89 GLN A CA 1
ATOM 641 C C . GLN A 1 89 ? -18.438 8.270 -0.457 1.00 60.16 89 GLN A C 1
ATOM 643 O O . GLN A 1 89 ? -17.829 7.286 -0.038 1.00 60.16 89 GLN A O 1
ATOM 648 N N . ALA A 1 90 ? -19.697 8.530 -0.102 1.00 56.00 90 ALA A N 1
ATOM 649 C CA . ALA A 1 90 ? -20.507 7.537 0.582 1.00 56.00 90 ALA A CA 1
ATOM 650 C C . ALA A 1 90 ? -20.728 6.362 -0.376 1.00 56.00 90 ALA A C 1
ATOM 652 O O . ALA A 1 90 ? -21.345 6.522 -1.431 1.00 56.00 90 ALA A O 1
ATOM 653 N N . TYR A 1 91 ? -20.208 5.190 -0.018 1.00 53.03 91 TYR A N 1
ATOM 654 C CA . TYR A 1 91 ? -20.560 3.954 -0.698 1.00 53.03 91 TYR A CA 1
ATOM 655 C C . TYR A 1 91 ? -21.993 3.595 -0.299 1.00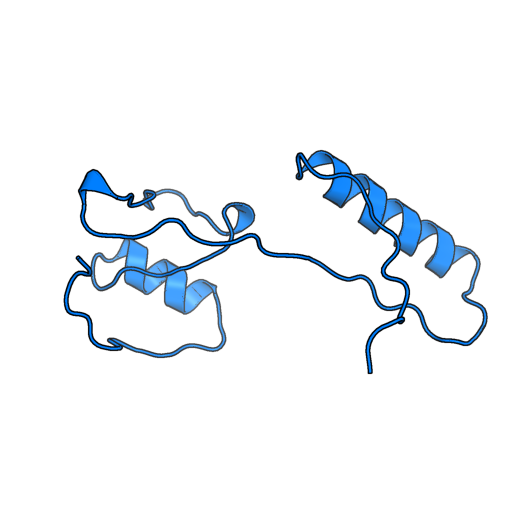 53.03 91 TYR A C 1
ATOM 657 O O . TYR A 1 91 ? -22.237 3.103 0.801 1.00 53.03 91 TYR A O 1
ATOM 665 N N . ASN A 1 92 ? -22.947 3.915 -1.168 1.00 47.62 92 ASN A N 1
ATOM 666 C CA . ASN A 1 92 ? -24.312 3.430 -1.044 1.00 47.62 92 ASN A CA 1
ATOM 667 C C . ASN A 1 92 ? -24.369 2.066 -1.733 1.00 47.62 92 ASN A C 1
ATOM 669 O O . ASN A 1 92 ? -24.149 1.990 -2.942 1.00 47.62 92 ASN A O 1
ATOM 673 N N . GLU A 1 93 ? -24.669 1.005 -0.981 1.00 46.88 93 GLU A N 1
ATOM 674 C CA . GLU A 1 93 ? -25.085 -0.275 -1.558 1.00 46.88 93 GLU A CA 1
ATOM 675 C C . GLU A 1 93 ? -26.357 -0.045 -2.385 1.00 46.88 93 GLU A C 1
ATOM 677 O O . GLU A 1 93 ? -27.477 -0.010 -1.880 1.00 46.88 93 GLU A O 1
ATOM 682 N N . ALA A 1 94 ? -26.163 0.176 -3.678 1.00 42.53 94 ALA A N 1
ATOM 683 C CA . ALA A 1 94 ? -27.187 0.101 -4.703 1.00 42.53 94 ALA A CA 1
ATOM 684 C C . ALA A 1 94 ? -26.589 -0.610 -5.923 1.00 42.53 94 ALA A C 1
ATOM 686 O O . ALA A 1 94 ? -26.559 -0.058 -7.019 1.00 42.53 94 ALA A O 1
ATOM 687 N N . ALA A 1 95 ? -26.051 -1.813 -5.714 1.00 36.12 95 ALA A N 1
ATOM 688 C CA . ALA A 1 95 ? -25.712 -2.750 -6.779 1.00 36.12 95 ALA A CA 1
ATOM 689 C C . ALA A 1 95 ? -25.558 -4.167 -6.196 1.00 36.12 95 ALA A C 1
ATOM 691 O O . ALA A 1 95 ? -24.537 -4.456 -5.581 1.00 36.12 95 ALA A O 1
ATOM 692 N N . GLU A 1 96 ? -26.614 -4.963 -6.415 1.00 34.97 96 GLU A N 1
ATOM 693 C CA . GLU A 1 96 ? -26.749 -6.439 -6.367 1.00 34.97 96 GLU A CA 1
ATOM 694 C C . GLU A 1 96 ? -26.276 -7.233 -5.138 1.00 34.97 96 GLU A C 1
ATOM 696 O O . GLU A 1 96 ? -25.062 -7.480 -4.973 1.00 34.97 96 GLU A O 1
#

Sequence (96 aa):
MGRQYRIAYQARNHAVIASTVIAGLAVTAIAESGLRPGMRTLGPDEGFGELGTSDILLLKPQTALSSAAEILSQHICDSLATLGTNGIQAYNEAAE

Mean predicted aligned error: 7.39 Å

Solvent-accessible surface area (backbone atoms only — not comparable to full-atom values): 6889 Å² total; per-residue (Å²): 132,75,65,90,81,76,88,89,77,89,75,99,44,69,68,59,55,50,50,40,37,61,71,69,75,51,87,84,91,75,60,77,92,69,68,53,94,81,63,79,91,78,43,62,94,77,42,34,73,86,79,79,88,82,87,84,83,87,88,75,71,97,60,88,72,53,73,66,55,49,52,50,53,48,52,54,51,58,62,51,38,77,76,42,98,65,70,88,70,85,86,69,95,82,77,136

Secondary structure (DSSP, 8-state):
-----------S-HHHHHHHHHTTS------GGG--TT-----GGGT-PPP----------SSPPPHHHHHHHHHHHHHHHTT-SS----------

pLDDT: mean 84.59, std 15.46, range [34.97, 97.25]